Protein AF-A0ABD4YMF0-F1 (afdb_monomer_lite)

Secondary structure (DSSP, 8-state):
-TTTTSPPPPPPHHHHHHHHHHS-SS---HHHHHHHHHHHHHHHHHHHHHHHHHHHHHHHHHHHHHHHHHHHHHHHHHHHTTPPPP-SPP-

Organism: NCBI:txid2666183

Radius of gyration: 26.36 Å; chains: 1; bounding box: 59×29×62 Å

Structure (mmCIF, N/CA/C/O backbone):
data_AF-A0ABD4YMF0-F1
#
_entry.id   AF-A0ABD4YMF0-F1
#
loop_
_atom_site.group_PDB
_atom_site.id
_atom_site.type_symbol
_atom_site.label_atom_id
_atom_site.label_alt_id
_atom_site.label_comp_id
_atom_site.label_asym_id
_atom_site.label_entity_id
_atom_site.label_seq_id
_atom_site.pdbx_PDB_ins_code
_atom_site.Cartn_x
_atom_site.Cartn_y
_atom_site.Cartn_z
_atom_site.occupancy
_atom_site.B_iso_or_equiv
_atom_site.auth_seq_id
_atom_site.auth_comp_id
_atom_site.auth_asym_id
_atom_site.auth_atom_id
_atom_site.pdbx_PDB_model_num
ATOM 1 N N . MET A 1 1 ? -6.110 -12.167 -19.637 1.00 43.56 1 MET A N 1
ATOM 2 C CA . MET A 1 1 ? -5.070 -11.612 -18.748 1.00 43.56 1 MET A CA 1
ATOM 3 C C . MET A 1 1 ? -5.355 -10.117 -18.674 1.00 43.56 1 MET A C 1
ATOM 5 O O . MET A 1 1 ? -5.218 -9.456 -19.682 1.00 43.56 1 MET A O 1
ATOM 9 N N . PHE A 1 2 ? -5.904 -9.611 -17.566 1.00 49.53 2 PHE A N 1
ATOM 10 C CA . PHE A 1 2 ? -6.510 -8.261 -17.461 1.00 49.53 2 PHE A CA 1
ATOM 11 C C . PHE A 1 2 ? -5.492 -7.096 -17.415 1.00 49.53 2 PHE A C 1
ATOM 13 O O . PHE A 1 2 ? -5.781 -6.039 -16.863 1.00 49.53 2 PHE A O 1
ATOM 20 N N . TRP A 1 3 ? -4.268 -7.293 -17.912 1.00 53.72 3 TRP A N 1
ATOM 21 C CA . TRP A 1 3 ? -3.122 -6.459 -17.522 1.00 53.72 3 TRP A CA 1
ATOM 22 C C . TRP A 1 3 ? -2.317 -5.875 -18.683 1.00 53.72 3 TRP A C 1
ATOM 24 O O . TRP A 1 3 ? -1.459 -5.030 -18.419 1.00 53.72 3 TRP A O 1
ATOM 34 N N . ASP A 1 4 ? -2.610 -6.288 -19.918 1.00 54.69 4 ASP A N 1
ATOM 35 C CA . ASP A 1 4 ? -1.922 -5.822 -21.130 1.00 54.69 4 ASP A CA 1
ATOM 36 C C . ASP A 1 4 ? -2.446 -4.461 -21.636 1.00 54.69 4 ASP A C 1
ATOM 38 O O . ASP A 1 4 ? -1.782 -3.821 -22.444 1.00 54.69 4 ASP A O 1
ATOM 42 N N . ASP A 1 5 ? -3.589 -3.983 -21.122 1.00 57.81 5 ASP A N 1
ATOM 43 C CA . ASP A 1 5 ? -4.258 -2.760 -21.603 1.00 57.81 5 ASP A CA 1
ATOM 44 C C . ASP A 1 5 ? -3.881 -1.475 -20.835 1.00 57.81 5 ASP A C 1
ATOM 46 O O . ASP A 1 5 ? -4.286 -0.382 -21.229 1.00 57.81 5 ASP A O 1
ATOM 50 N N . GLU A 1 6 ? -3.124 -1.560 -19.731 1.00 62.03 6 GLU A N 1
ATOM 51 C CA . GLU A 1 6 ? -2.668 -0.358 -19.014 1.00 62.03 6 GLU A CA 1
ATOM 52 C C . GLU A 1 6 ? -1.362 0.140 -19.656 1.00 62.03 6 GLU A C 1
ATOM 54 O O . GLU A 1 6 ? -0.372 -0.603 -19.635 1.00 62.03 6 GLU A O 1
ATOM 59 N N . PRO A 1 7 ? -1.327 1.361 -20.231 1.00 61.78 7 PRO A N 1
ATOM 60 C CA . PRO A 1 7 ? -0.152 1.848 -20.939 1.00 61.78 7 PRO A CA 1
ATOM 61 C C . PRO A 1 7 ? 1.054 1.853 -20.000 1.00 61.78 7 PRO A C 1
ATOM 63 O O . PRO A 1 7 ? 0.990 2.345 -18.870 1.00 61.78 7 PRO A O 1
ATOM 66 N N . LEU A 1 8 ? 2.155 1.260 -20.467 1.00 60.41 8 LEU A N 1
ATOM 67 C CA . LEU A 1 8 ? 3.408 1.251 -19.722 1.00 60.41 8 LEU A CA 1
ATOM 68 C C . LEU A 1 8 ? 3.837 2.700 -19.457 1.00 60.41 8 LEU A C 1
ATOM 70 O O . LEU A 1 8 ? 3.785 3.514 -20.381 1.00 60.41 8 LEU A O 1
ATOM 74 N N . PRO A 1 9 ? 4.259 3.037 -18.226 1.00 63.91 9 PRO A N 1
ATOM 75 C CA . PRO A 1 9 ? 4.777 4.367 -17.950 1.00 63.91 9 PRO A CA 1
ATOM 76 C C . PRO A 1 9 ? 5.974 4.646 -18.861 1.00 63.91 9 PRO A C 1
ATOM 78 O O . PRO A 1 9 ? 6.855 3.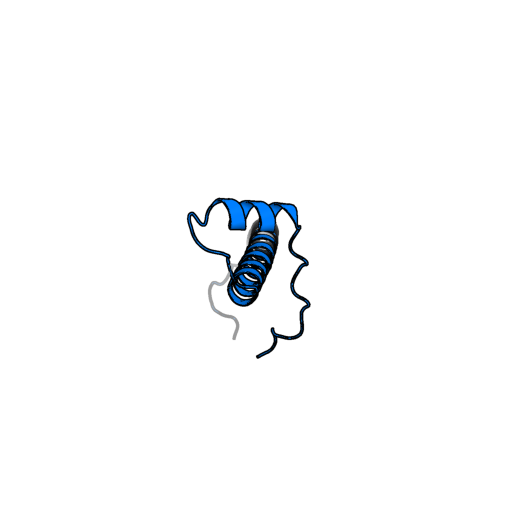797 -19.024 1.00 63.91 9 PRO A O 1
ATOM 81 N N . GLU A 1 10 ? 5.984 5.831 -19.472 1.00 63.22 10 GLU A N 1
ATOM 82 C CA . GLU A 1 10 ? 7.107 6.279 -20.287 1.00 63.22 10 GLU A CA 1
ATOM 83 C C . GLU A 1 10 ? 8.360 6.336 -19.416 1.00 63.22 10 GLU A C 1
ATOM 85 O O . GLU A 1 10 ? 8.373 6.981 -18.367 1.00 63.22 10 GLU A O 1
ATOM 90 N N . VAL A 1 11 ? 9.408 5.626 -19.834 1.00 64.19 11 VAL A N 1
ATOM 91 C CA . VAL A 1 11 ? 10.674 5.613 -19.106 1.00 64.19 11 VAL A CA 1
ATOM 92 C C . VAL A 1 11 ? 11.474 6.861 -19.477 1.00 64.19 11 VAL A C 1
ATOM 94 O O . VAL A 1 11 ? 11.801 7.029 -20.654 1.00 64.19 11 VAL A O 1
ATOM 97 N N . PRO A 1 12 ? 11.841 7.703 -18.496 1.00 67.31 12 PRO A N 1
ATOM 98 C CA . PRO A 1 12 ? 12.695 8.862 -18.720 1.00 67.31 12 PRO A CA 1
ATOM 99 C C . PRO A 1 12 ? 14.021 8.510 -19.420 1.00 67.31 12 PRO A C 1
ATOM 101 O O . PRO A 1 12 ? 14.668 7.501 -19.118 1.00 67.31 12 PRO A O 1
ATOM 104 N N . ALA A 1 13 ? 14.424 9.342 -20.386 1.00 66.12 13 ALA A N 1
ATOM 105 C CA . ALA A 1 13 ? 15.569 9.084 -21.265 1.00 66.12 13 ALA A CA 1
ATOM 106 C C . ALA A 1 13 ? 16.924 9.044 -20.530 1.00 66.12 13 ALA A C 1
ATOM 108 O O . ALA A 1 13 ? 17.853 8.362 -20.961 1.00 66.12 13 ALA A O 1
ATOM 109 N N . ASP A 1 14 ? 17.030 9.744 -19.408 1.00 63.50 14 ASP A N 1
ATOM 110 C CA . ASP A 1 14 ? 18.176 9.768 -18.499 1.00 63.50 14 ASP A CA 1
ATOM 111 C C . ASP A 1 14 ? 18.411 8.412 -17.817 1.00 63.50 14 ASP A C 1
ATOM 113 O O . ASP A 1 14 ? 19.549 7.939 -17.781 1.00 63.50 14 ASP A O 1
ATOM 117 N N . ILE A 1 15 ? 17.349 7.729 -17.378 1.00 64.50 15 ILE A N 1
ATOM 118 C CA . ILE A 1 15 ? 17.447 6.381 -16.793 1.00 64.50 15 ILE A CA 1
ATOM 119 C C . ILE A 1 15 ? 17.911 5.372 -17.853 1.00 64.50 15 ILE A C 1
ATOM 121 O O . ILE A 1 15 ? 18.730 4.497 -17.569 1.00 64.50 15 ILE A O 1
ATOM 125 N N . LEU A 1 16 ? 17.448 5.520 -19.096 1.00 65.31 16 LEU A N 1
ATOM 126 C CA . LEU A 1 16 ? 17.894 4.681 -20.214 1.00 65.31 16 LEU A CA 1
ATOM 127 C C . LEU A 1 16 ? 19.357 4.917 -20.572 1.00 65.31 16 LEU A C 1
ATOM 129 O O . LEU A 1 16 ? 20.099 3.960 -20.796 1.00 65.31 16 LEU A O 1
ATOM 133 N N . ALA A 1 17 ? 19.786 6.178 -20.588 1.00 64.44 17 ALA A N 1
ATOM 134 C CA . ALA A 1 17 ? 21.179 6.535 -20.809 1.00 64.44 17 ALA A CA 1
ATOM 135 C C . ALA A 1 17 ? 22.085 5.996 -19.689 1.00 64.44 17 ALA A C 1
ATOM 137 O O . ALA A 1 17 ? 23.217 5.593 -19.949 1.00 64.44 17 ALA A O 1
ATOM 138 N N . GLN A 1 18 ? 21.594 5.953 -18.449 1.00 65.62 18 GLN A N 1
ATOM 139 C CA . GLN A 1 18 ? 22.334 5.418 -17.309 1.00 65.62 18 GLN A CA 1
ATOM 140 C C . GLN A 1 18 ? 22.393 3.884 -17.309 1.00 65.62 18 GLN A C 1
ATOM 142 O O . GLN A 1 18 ? 23.450 3.325 -17.022 1.00 65.62 18 GLN A O 1
ATOM 147 N N . ALA A 1 19 ? 21.316 3.206 -17.715 1.00 63.41 19 ALA A N 1
ATOM 148 C CA . ALA A 1 19 ? 21.316 1.759 -17.936 1.00 63.41 19 ALA A CA 1
ATOM 149 C C . ALA A 1 19 ? 22.282 1.355 -19.064 1.00 63.41 19 ALA A C 1
ATOM 151 O O . ALA A 1 19 ? 23.011 0.377 -18.928 1.00 63.41 19 ALA A O 1
ATOM 152 N N . ALA A 1 20 ? 22.351 2.149 -20.139 1.00 61.94 20 ALA A N 1
ATOM 153 C CA . ALA A 1 20 ? 23.292 1.930 -21.236 1.00 61.94 20 ALA A CA 1
ATOM 154 C C . ALA A 1 20 ? 24.762 2.142 -20.831 1.00 61.94 20 ALA A C 1
ATOM 156 O O . ALA A 1 20 ? 25.643 1.508 -21.396 1.00 61.94 20 ALA A O 1
ATOM 157 N N . LYS A 1 21 ? 25.037 2.998 -19.835 1.00 61.94 21 LYS A N 1
ATOM 158 C CA . LYS A 1 21 ? 26.395 3.225 -19.305 1.00 61.94 21 LYS A CA 1
ATOM 159 C C . LYS A 1 21 ? 26.916 2.091 -18.415 1.00 61.94 21 LYS A C 1
ATOM 161 O O . LYS A 1 21 ? 28.121 2.006 -18.229 1.00 61.94 21 LYS A O 1
ATOM 166 N N . GLY A 1 22 ? 26.036 1.267 -17.836 1.00 58.03 22 GLY A N 1
ATOM 167 C CA . GLY A 1 22 ? 26.419 0.120 -16.998 1.00 58.03 22 GLY A CA 1
ATOM 168 C C . GLY A 1 22 ? 26.672 -1.175 -17.778 1.00 58.03 22 GLY A C 1
ATOM 169 O O . GLY A 1 22 ? 27.196 -2.132 -17.214 1.00 58.03 22 GLY A O 1
ATOM 170 N N . ALA A 1 23 ? 26.300 -1.214 -19.059 1.00 57.53 23 ALA A N 1
ATOM 171 C CA . ALA A 1 23 ? 26.625 -2.302 -19.970 1.00 57.53 23 ALA A CA 1
ATOM 172 C C . ALA A 1 23 ? 27.989 -2.014 -20.612 1.00 57.53 23 ALA A C 1
ATOM 174 O O . ALA A 1 23 ? 28.085 -1.404 -21.676 1.00 57.53 23 ALA A O 1
ATOM 175 N N . ASP A 1 24 ? 29.059 -2.402 -19.922 1.00 55.91 24 ASP A N 1
ATOM 176 C CA . ASP A 1 24 ? 30.396 -2.397 -20.506 1.00 55.91 24 ASP A CA 1
ATOM 177 C C . ASP A 1 24 ? 30.440 -3.372 -21.697 1.00 55.91 24 ASP A C 1
ATOM 179 O O . ASP A 1 24 ? 30.212 -4.574 -21.562 1.00 55.91 24 ASP A O 1
ATOM 183 N N . SER A 1 25 ? 30.818 -2.832 -22.855 1.00 51.56 25 SER A N 1
ATOM 184 C CA . SER A 1 25 ? 31.060 -3.505 -24.138 1.00 51.56 25 SER A CA 1
ATOM 185 C C . SER A 1 25 ? 29.836 -3.847 -24.998 1.00 51.56 25 SER A C 1
ATOM 187 O O . SER A 1 25 ? 28.931 -4.575 -24.609 1.00 51.56 25 SER A O 1
ATOM 189 N N . GLY A 1 26 ? 29.902 -3.385 -26.249 1.00 52.34 26 GLY A N 1
ATOM 190 C CA . GLY A 1 26 ? 29.007 -3.793 -27.324 1.00 52.34 26 GLY A CA 1
ATOM 191 C C . GLY A 1 26 ? 27.781 -2.902 -27.444 1.00 52.34 26 GLY A C 1
ATOM 192 O O . GLY A 1 26 ? 27.087 -2.630 -26.475 1.00 52.34 26 GLY A O 1
ATOM 193 N N . ASP A 1 27 ? 27.541 -2.428 -28.659 1.00 58.16 27 ASP A N 1
ATOM 194 C CA . ASP A 1 27 ? 26.332 -1.719 -29.057 1.00 58.16 27 ASP A CA 1
ATOM 195 C C . ASP A 1 27 ? 25.087 -2.478 -28.558 1.00 58.16 27 ASP A C 1
ATOM 197 O O . ASP A 1 27 ? 24.765 -3.552 -29.067 1.00 58.16 27 ASP A O 1
ATOM 201 N N . ILE A 1 28 ? 24.427 -1.958 -27.515 1.00 57.19 28 ILE A N 1
ATOM 202 C CA . ILE A 1 28 ? 23.159 -2.499 -27.015 1.00 57.19 28 ILE A CA 1
ATOM 203 C C . ILE A 1 28 ? 22.154 -2.312 -28.144 1.00 57.19 28 ILE A C 1
ATOM 205 O O . ILE A 1 28 ? 21.627 -1.211 -28.344 1.00 57.19 28 ILE A O 1
ATOM 209 N N . GLY A 1 29 ? 21.904 -3.382 -28.894 1.00 63.28 29 GLY A N 1
ATOM 210 C CA . GLY A 1 29 ? 20.963 -3.354 -30.003 1.00 63.28 29 GLY A CA 1
ATOM 211 C C . GLY A 1 29 ? 19.585 -2.886 -29.529 1.00 63.28 29 GLY A C 1
ATOM 212 O O . GLY A 1 29 ? 19.194 -3.093 -28.376 1.00 63.28 29 GLY A O 1
ATOM 213 N N . ASP A 1 30 ? 18.798 -2.285 -30.423 1.00 70.81 30 ASP A N 1
ATOM 214 C CA . ASP A 1 30 ? 17.498 -1.677 -30.086 1.00 70.81 30 ASP A CA 1
ATOM 215 C C . ASP A 1 30 ? 16.541 -2.618 -29.326 1.00 70.81 30 ASP A C 1
ATOM 217 O O . ASP A 1 30 ? 15.708 -2.180 -28.527 1.00 70.81 30 ASP A O 1
ATOM 221 N N . ARG A 1 31 ? 16.698 -3.935 -29.510 1.00 66.12 31 ARG A N 1
ATOM 222 C CA . ARG A 1 31 ? 15.949 -4.973 -28.792 1.00 66.12 31 ARG A CA 1
ATOM 223 C C . ARG A 1 31 ? 16.248 -5.009 -27.292 1.00 66.12 31 ARG A C 1
ATOM 225 O O . ARG A 1 31 ? 15.322 -5.167 -26.495 1.00 66.12 31 ARG A O 1
ATOM 232 N N . GLU A 1 32 ? 17.511 -4.882 -26.905 1.00 69.94 32 GLU A N 1
ATOM 233 C CA . GLU A 1 32 ? 17.946 -4.889 -25.505 1.00 69.94 32 GLU A CA 1
ATOM 234 C C . GLU A 1 32 ? 17.583 -3.568 -24.825 1.00 69.94 32 GLU A C 1
ATOM 236 O O . GLU A 1 32 ? 17.057 -3.575 -23.712 1.00 69.94 32 GLU A O 1
ATOM 241 N N . ARG A 1 33 ? 17.712 -2.444 -25.543 1.00 70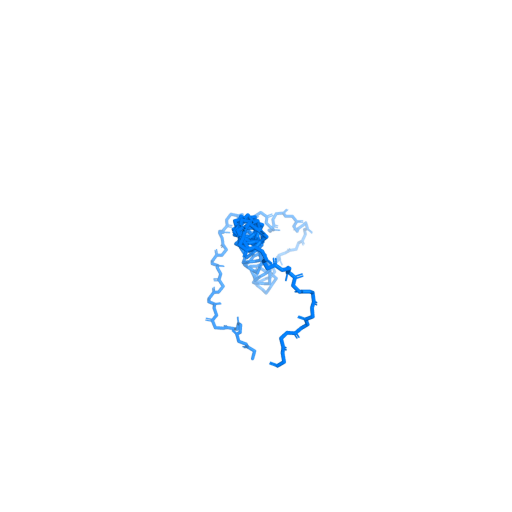.56 33 ARG A N 1
ATOM 242 C CA . ARG A 1 33 ? 17.214 -1.134 -25.093 1.00 70.56 33 ARG A CA 1
ATOM 243 C C . ARG A 1 33 ? 15.701 -1.163 -24.833 1.00 70.56 33 ARG A C 1
ATOM 245 O O . ARG A 1 33 ? 15.251 -0.705 -23.783 1.00 70.56 33 ARG A O 1
ATOM 252 N N . SER A 1 34 ? 14.921 -1.766 -25.733 1.00 73.25 34 SER A N 1
ATOM 253 C CA . SER A 1 34 ? 13.472 -1.959 -25.556 1.00 73.25 34 SER A CA 1
ATOM 254 C C . SER A 1 34 ? 13.136 -2.909 -24.395 1.00 73.25 34 SER A C 1
ATOM 256 O O . SER A 1 34 ? 12.175 -2.690 -23.653 1.00 73.25 34 SER A O 1
ATOM 258 N N . ALA A 1 35 ? 13.927 -3.966 -24.184 1.00 72.19 35 ALA A N 1
ATOM 259 C CA . ALA A 1 35 ? 13.756 -4.854 -23.036 1.00 72.19 35 ALA A CA 1
ATOM 260 C C . ALA A 1 35 ? 14.017 -4.126 -21.708 1.00 72.19 35 ALA A C 1
ATOM 262 O O . ALA A 1 35 ? 13.197 -4.229 -20.795 1.00 72.19 35 ALA A O 1
ATOM 263 N N . LEU A 1 36 ? 15.089 -3.335 -21.632 1.00 79.75 36 LEU A N 1
ATOM 264 C CA . LEU A 1 36 ? 15.412 -2.514 -20.465 1.00 79.75 36 LEU A CA 1
ATOM 265 C C . LEU A 1 36 ? 14.321 -1.476 -20.178 1.00 79.75 36 LEU A C 1
ATOM 267 O O . LEU A 1 36 ? 13.884 -1.369 -19.034 1.00 79.75 36 LEU A O 1
ATOM 271 N N . GLN A 1 37 ? 13.805 -0.787 -21.203 1.00 77.19 37 GLN A N 1
ATOM 272 C CA . GLN A 1 37 ? 12.650 0.113 -21.068 1.00 77.19 37 GLN A CA 1
ATOM 273 C C . GLN A 1 37 ? 11.453 -0.594 -20.426 1.00 77.19 37 GLN A C 1
ATOM 275 O O . GLN A 1 37 ? 10.880 -0.097 -19.459 1.00 77.19 37 GLN A O 1
ATOM 280 N N . ARG A 1 38 ? 11.093 -1.787 -20.909 1.00 76.75 38 ARG A N 1
ATOM 281 C CA . ARG A 1 38 ? 9.973 -2.548 -20.334 1.00 76.75 38 ARG A CA 1
ATOM 282 C C . ARG A 1 38 ? 10.221 -2.935 -18.881 1.00 76.75 38 ARG A C 1
ATOM 284 O O . ARG A 1 38 ? 9.316 -2.791 -18.066 1.00 76.75 38 ARG A O 1
ATOM 291 N N . VAL A 1 39 ? 11.429 -3.386 -18.542 1.00 81.62 39 VAL A N 1
ATOM 292 C CA . VAL A 1 39 ? 11.778 -3.745 -17.158 1.00 81.62 39 VAL A CA 1
ATOM 293 C C . VAL A 1 39 ? 11.687 -2.529 -16.240 1.00 81.62 39 VAL A C 1
ATOM 295 O O . VAL A 1 39 ? 11.093 -2.627 -15.168 1.00 81.62 39 VAL A O 1
ATOM 298 N N . ILE A 1 40 ? 12.206 -1.375 -16.663 1.00 81.81 40 ILE A N 1
ATOM 299 C CA . ILE A 1 40 ? 12.137 -0.138 -15.876 1.00 81.81 40 ILE A CA 1
ATOM 300 C C . ILE A 1 40 ? 10.680 0.300 -15.688 1.00 81.81 40 ILE A C 1
ATOM 302 O O . ILE A 1 40 ? 10.278 0.591 -14.562 1.00 81.81 40 ILE A O 1
ATOM 306 N N . ALA A 1 41 ? 9.874 0.280 -16.751 1.00 79.75 41 ALA A N 1
ATOM 307 C CA . ALA A 1 41 ? 8.460 0.640 -16.687 1.00 79.75 41 ALA A CA 1
ATOM 308 C C . ALA A 1 41 ? 7.667 -0.284 -15.744 1.00 79.75 41 ALA A C 1
ATOM 310 O O . ALA A 1 41 ? 6.878 0.183 -14.918 1.00 79.75 41 ALA A O 1
ATOM 311 N N . ILE A 1 42 ? 7.913 -1.598 -15.816 1.00 81.88 42 ILE A N 1
ATOM 312 C CA . ILE A 1 42 ? 7.321 -2.580 -14.896 1.00 81.88 42 ILE A CA 1
ATOM 313 C C . ILE A 1 42 ? 7.750 -2.281 -13.460 1.00 81.88 42 ILE A C 1
ATOM 315 O O . ILE A 1 42 ? 6.905 -2.249 -12.567 1.00 81.88 42 ILE A O 1
ATOM 319 N N . ASN A 1 43 ? 9.038 -2.023 -13.231 1.00 86.38 43 ASN A N 1
ATOM 320 C CA . ASN A 1 43 ? 9.558 -1.769 -11.893 1.00 86.38 43 ASN A CA 1
ATOM 321 C C . ASN A 1 43 ? 8.948 -0.496 -11.280 1.00 86.38 43 ASN A C 1
ATOM 323 O O . ASN A 1 43 ? 8.451 -0.520 -10.157 1.00 86.38 43 ASN A O 1
ATOM 327 N N . GLN A 1 44 ? 8.860 0.596 -12.043 1.00 85.44 44 GLN A N 1
ATOM 328 C CA . GLN A 1 44 ? 8.193 1.828 -11.601 1.00 85.44 44 GLN A CA 1
ATOM 329 C C . GLN A 1 44 ? 6.713 1.601 -11.252 1.00 85.44 44 GLN A C 1
ATOM 331 O O . GLN A 1 44 ? 6.220 2.130 -10.251 1.00 85.44 44 GLN A O 1
ATOM 336 N N . ARG A 1 45 ? 6.001 0.779 -12.036 1.00 85.25 45 ARG A N 1
ATOM 337 C CA . ARG A 1 45 ? 4.607 0.398 -11.747 1.00 85.25 45 ARG A CA 1
ATOM 338 C C . ARG A 1 45 ? 4.502 -0.428 -10.464 1.00 85.25 45 ARG A C 1
ATOM 340 O O . ARG A 1 45 ? 3.581 -0.202 -9.680 1.00 85.25 45 ARG A O 1
ATOM 347 N N . LEU A 1 46 ? 5.434 -1.352 -10.229 1.00 88.44 46 LEU A N 1
ATOM 348 C CA . LEU A 1 46 ? 5.488 -2.139 -8.995 1.00 88.44 46 LEU A CA 1
ATOM 349 C C . LEU A 1 46 ? 5.754 -1.256 -7.773 1.00 88.44 46 LEU A C 1
ATOM 351 O O . LEU A 1 46 ? 5.026 -1.377 -6.792 1.00 88.44 46 LEU A O 1
ATOM 355 N N . TYR A 1 47 ? 6.707 -0.324 -7.851 1.00 89.19 47 TYR A N 1
ATOM 356 C CA . TYR A 1 47 ? 6.974 0.625 -6.766 1.00 89.19 47 TYR A CA 1
ATOM 357 C C . TYR A 1 47 ? 5.752 1.479 -6.424 1.00 89.19 47 TYR A C 1
ATOM 359 O O . TYR A 1 47 ? 5.405 1.607 -5.251 1.00 89.19 47 TYR A O 1
ATOM 367 N N . ARG A 1 48 ? 5.054 2.016 -7.434 1.00 89.38 48 ARG A N 1
ATOM 368 C CA . ARG A 1 48 ? 3.822 2.787 -7.205 1.00 89.38 48 ARG A CA 1
ATOM 369 C C . ARG A 1 48 ? 2.763 1.951 -6.487 1.00 89.38 48 ARG A C 1
ATOM 371 O O . ARG A 1 48 ? 2.170 2.413 -5.519 1.00 89.38 48 ARG A O 1
ATOM 378 N N . ARG A 1 49 ? 2.550 0.711 -6.935 1.00 87.38 49 ARG A N 1
ATOM 379 C CA . ARG A 1 49 ? 1.574 -0.195 -6.316 1.00 87.38 49 ARG A CA 1
ATOM 380 C C . ARG A 1 49 ? 1.955 -0.580 -4.893 1.00 87.38 49 ARG A C 1
ATOM 382 O O . ARG A 1 49 ? 1.071 -0.647 -4.049 1.00 87.38 49 ARG A O 1
ATOM 389 N N . ALA A 1 50 ? 3.236 -0.826 -4.627 1.00 93.19 50 ALA A N 1
ATOM 390 C CA . ALA A 1 50 ? 3.715 -1.110 -3.278 1.00 93.19 50 ALA A CA 1
ATOM 391 C C . ALA A 1 50 ? 3.388 0.057 -2.337 1.00 93.19 50 ALA A C 1
ATOM 393 O O . ALA A 1 50 ? 2.755 -0.153 -1.308 1.00 93.19 50 ALA A O 1
ATOM 394 N N . TRP A 1 51 ? 3.684 1.288 -2.760 1.00 93.75 51 TRP A N 1
ATOM 395 C CA . TRP A 1 51 ? 3.357 2.491 -1.995 1.00 93.75 51 TRP A CA 1
ATOM 396 C C . TRP A 1 51 ? 1.845 2.676 -1.764 1.00 93.75 51 TRP A C 1
ATOM 398 O O . TRP A 1 51 ? 1.409 2.999 -0.660 1.00 93.75 51 TRP A O 1
ATOM 408 N N . GLU A 1 52 ? 1.010 2.440 -2.782 1.00 95.00 52 GLU A N 1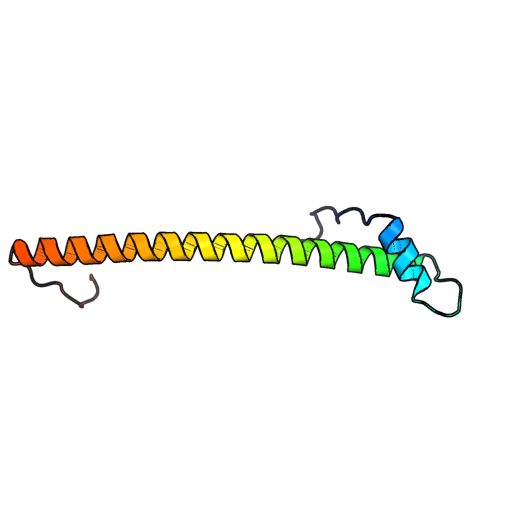
ATOM 409 C CA . GLU A 1 52 ? -0.453 2.495 -2.628 1.00 95.00 52 GLU A CA 1
ATOM 410 C C . GLU A 1 52 ? -0.982 1.429 -1.658 1.00 95.00 52 GLU A C 1
ATOM 412 O O . GLU A 1 52 ? -1.933 1.682 -0.916 1.00 95.00 52 GLU A O 1
ATOM 417 N N . LEU A 1 53 ? -0.394 0.230 -1.673 1.00 95.81 53 LEU A N 1
ATOM 418 C CA . LEU A 1 53 ? -0.767 -0.856 -0.770 1.00 95.81 53 LEU A CA 1
ATOM 419 C C . LEU A 1 53 ? -0.354 -0.556 0.669 1.00 95.81 53 LEU A C 1
ATOM 421 O O . LEU A 1 53 ? -1.173 -0.757 1.560 1.00 95.81 53 LEU A O 1
ATOM 425 N N . GLU A 1 54 ? 0.853 -0.037 0.892 1.00 95.19 54 GLU A N 1
ATOM 426 C CA . GLU A 1 54 ? 1.314 0.402 2.216 1.00 95.19 54 GLU A CA 1
ATOM 427 C C . GLU A 1 54 ? 0.343 1.422 2.819 1.00 95.19 54 GLU A C 1
ATOM 429 O O . GLU A 1 54 ? -0.163 1.217 3.922 1.00 95.19 54 GLU A O 1
ATOM 434 N N . ARG A 1 55 ? -0.050 2.443 2.046 1.00 94.50 55 ARG A N 1
ATOM 435 C CA . ARG A 1 55 ? -1.045 3.430 2.494 1.00 94.50 55 ARG A CA 1
ATOM 436 C C . ARG A 1 55 ? -2.407 2.818 2.819 1.00 94.50 55 ARG A C 1
ATOM 438 O O . ARG A 1 55 ? -3.024 3.180 3.816 1.00 94.50 55 ARG A O 1
ATOM 445 N N . LYS A 1 56 ? -2.893 1.882 1.998 1.00 95.19 56 LYS A N 1
ATOM 446 C CA . LYS A 1 56 ? -4.168 1.191 2.267 1.00 95.19 56 LYS A CA 1
ATOM 447 C C . LYS A 1 56 ? -4.102 0.336 3.530 1.00 95.19 56 LYS A C 1
ATOM 449 O O . LYS A 1 56 ? -5.108 0.220 4.227 1.00 95.19 56 LYS A O 1
ATOM 454 N N . VAL A 1 57 ? -2.951 -0.268 3.826 1.00 95.75 57 VAL A N 1
ATOM 455 C CA . VAL A 1 57 ? -2.745 -1.020 5.070 1.00 95.75 57 VAL A CA 1
ATOM 456 C C . VAL A 1 57 ? -2.818 -0.079 6.271 1.00 95.75 57 VAL A C 1
ATOM 458 O O . VAL A 1 57 ? -3.574 -0.369 7.194 1.00 95.75 57 VAL A O 1
ATOM 461 N N . GLU A 1 58 ? -2.145 1.072 6.229 1.00 93.38 58 GLU A N 1
ATOM 462 C CA . GLU A 1 58 ? -2.224 2.086 7.295 1.00 93.38 58 GLU A CA 1
ATOM 463 C C . GLU A 1 58 ? -3.672 2.558 7.539 1.00 93.38 58 GLU A C 1
ATOM 465 O O . GLU A 1 58 ? -4.136 2.640 8.682 1.00 93.38 58 GLU A O 1
ATOM 470 N N . GLU A 1 59 ? -4.431 2.813 6.468 1.00 94.56 59 GLU A N 1
ATOM 471 C CA . GLU A 1 59 ? -5.851 3.175 6.561 1.00 94.56 59 GLU A CA 1
ATOM 472 C C . GLU A 1 59 ? -6.691 2.055 7.196 1.00 94.56 59 GLU A C 1
ATOM 474 O O . GLU A 1 59 ? -7.533 2.313 8.062 1.00 94.56 59 GLU A O 1
ATOM 479 N N . LEU A 1 60 ? -6.463 0.799 6.803 1.00 95.12 60 LEU A N 1
ATOM 480 C CA . LEU A 1 60 ? -7.160 -0.358 7.369 1.00 95.12 60 LEU A CA 1
ATOM 481 C C . LEU A 1 60 ? -6.822 -0.581 8.845 1.00 95.12 60 LEU A C 1
ATOM 483 O O . LEU A 1 60 ? -7.717 -0.922 9.621 1.00 95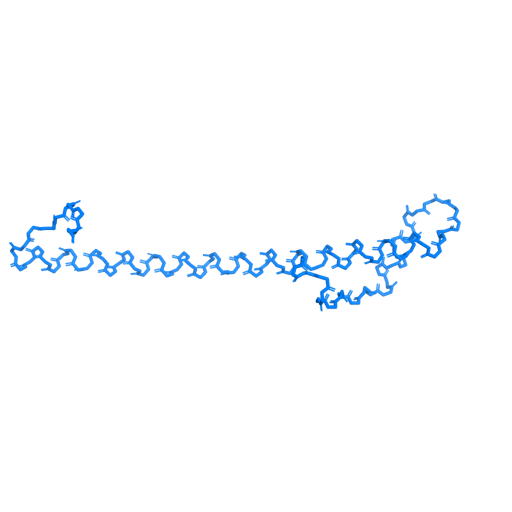.12 60 LEU A O 1
ATOM 487 N N . GLU A 1 61 ? -5.575 -0.368 9.256 1.00 94.75 61 GLU A N 1
ATOM 488 C CA . GLU A 1 61 ? -5.175 -0.450 10.662 1.00 94.75 61 GLU A CA 1
ATOM 489 C C . GLU A 1 61 ? -5.893 0.607 11.506 1.00 94.75 61 GLU A C 1
ATOM 491 O O . GLU A 1 61 ? -6.444 0.283 12.564 1.00 94.75 61 GLU A O 1
ATOM 496 N N . SER A 1 62 ? -5.969 1.844 11.008 1.00 92.75 62 SER A N 1
ATOM 497 C CA . SER A 1 62 ? -6.713 2.935 11.647 1.00 92.75 62 SER A CA 1
ATOM 498 C C . SER A 1 62 ? -8.204 2.603 11.796 1.00 92.75 62 SER A C 1
ATOM 500 O O . SER A 1 62 ? -8.770 2.680 12.896 1.00 92.75 62 SER A O 1
ATOM 502 N N . HIS A 1 63 ? -8.842 2.126 10.722 1.00 94.25 63 HIS A N 1
ATOM 503 C CA . HIS A 1 63 ? -10.234 1.676 10.772 1.00 94.25 63 HIS A CA 1
ATOM 504 C C . HIS A 1 63 ? -10.428 0.498 11.739 1.00 94.25 63 HIS A C 1
ATOM 506 O O . HIS A 1 63 ? -11.395 0.479 12.506 1.00 94.25 63 HIS A O 1
ATOM 512 N N . GLY A 1 64 ? -9.497 -0.458 11.763 1.00 93.31 64 GLY A N 1
ATOM 513 C CA . GLY A 1 64 ? -9.524 -1.602 12.674 1.00 93.31 64 GLY A CA 1
ATOM 514 C C . GLY A 1 64 ? -9.448 -1.190 14.146 1.00 93.31 64 GLY A C 1
ATOM 515 O O . GLY A 1 64 ? -10.168 -1.746 14.982 1.00 93.31 64 GLY A O 1
ATOM 516 N N . GLN A 1 65 ? -8.634 -0.183 14.473 1.00 92.94 65 GLN A N 1
ATOM 517 C CA . GLN A 1 65 ? -8.574 0.388 15.822 1.00 92.94 65 GLN A CA 1
ATOM 518 C C . GLN A 1 65 ? -9.890 1.068 16.213 1.00 92.94 65 GLN A C 1
ATOM 520 O O . GLN A 1 65 ? -10.399 0.816 17.309 1.00 92.94 65 GLN A O 1
ATOM 525 N N . SER A 1 66 ? -10.475 1.869 15.316 1.00 93.94 66 SER A N 1
ATOM 526 C CA . SER A 1 66 ? -11.774 2.513 15.549 1.00 93.94 66 SER A CA 1
ATOM 527 C C . SER A 1 66 ? -12.883 1.481 15.783 1.00 93.94 66 SER A C 1
ATOM 529 O O . SER A 1 66 ? -13.601 1.538 16.784 1.00 93.94 66 SER A O 1
ATOM 531 N N . MET A 1 67 ? -12.961 0.459 14.928 1.00 95.56 67 MET A N 1
ATOM 532 C CA . MET A 1 67 ? -13.940 -0.619 15.061 1.00 95.56 67 MET A CA 1
ATOM 533 C C . MET A 1 67 ? -13.757 -1.391 16.375 1.00 95.56 67 MET A C 1
ATOM 535 O O . MET A 1 67 ? -14.736 -1.697 17.057 1.00 95.56 67 MET A O 1
ATOM 539 N N . ARG A 1 68 ? -12.511 -1.652 16.795 1.00 94.50 68 ARG A N 1
ATOM 540 C CA . ARG A 1 68 ? -12.226 -2.271 18.099 1.00 94.50 68 ARG A CA 1
ATOM 541 C C . ARG A 1 68 ? -12.770 -1.423 19.251 1.00 94.50 68 ARG A C 1
ATOM 543 O O . ARG A 1 68 ? -13.392 -1.976 20.156 1.00 94.50 68 ARG A O 1
ATOM 550 N N . GLN A 1 69 ? -12.564 -0.107 19.225 1.00 94.38 69 GLN A N 1
ATOM 551 C CA . GLN A 1 69 ? -13.088 0.795 20.257 1.00 94.38 69 GLN A CA 1
ATOM 552 C C . GLN A 1 69 ? -14.621 0.788 20.291 1.00 94.38 69 GLN A C 1
ATOM 554 O O . GLN A 1 69 ? -15.204 0.700 21.372 1.00 94.38 69 GLN A O 1
ATOM 559 N N . GLN A 1 70 ? -15.273 0.800 19.125 1.00 93.44 70 GLN A N 1
ATOM 560 C CA . GLN A 1 70 ? -16.733 0.713 19.022 1.00 93.44 70 GLN A CA 1
ATOM 561 C C . GLN A 1 70 ? -17.273 -0.601 19.603 1.00 93.44 70 GLN A C 1
ATOM 563 O O . GLN A 1 70 ? -18.210 -0.575 20.402 1.00 93.44 70 GLN A O 1
ATOM 568 N N . ILE A 1 71 ? -16.656 -1.742 19.271 1.00 92.38 71 ILE A N 1
ATOM 569 C CA . ILE A 1 71 ? -17.044 -3.058 19.806 1.00 92.38 71 ILE A CA 1
ATOM 570 C C . ILE A 1 71 ? -16.883 -3.093 21.327 1.00 92.38 71 ILE A C 1
ATOM 572 O O . ILE A 1 71 ? -17.794 -3.527 22.031 1.00 92.38 71 ILE A O 1
ATOM 576 N N . VAL A 1 72 ? -15.753 -2.610 21.854 1.00 92.25 72 VAL A N 1
ATOM 577 C CA . VAL A 1 72 ? -15.524 -2.544 23.306 1.00 92.25 72 VAL A CA 1
ATOM 578 C C . VAL A 1 72 ? -16.580 -1.668 23.981 1.00 92.25 72 VAL A C 1
ATOM 580 O O . VAL A 1 72 ? -17.146 -2.079 24.994 1.00 92.25 72 VAL A O 1
ATOM 583 N N . GLY A 1 73 ? -16.891 -0.503 23.408 1.00 92.25 73 GLY A N 1
ATOM 584 C CA . GLY A 1 73 ? -17.942 0.381 23.911 1.00 92.25 73 GLY A CA 1
ATOM 585 C C . GLY A 1 73 ? -19.314 -0.297 23.928 1.00 92.25 73 GLY A C 1
ATOM 586 O O . GLY A 1 73 ? -20.024 -0.237 24.932 1.00 92.25 73 GLY A O 1
ATOM 587 N N . LEU A 1 74 ? -19.659 -1.020 22.862 1.00 91.31 74 LEU A N 1
ATOM 588 C CA . LEU A 1 74 ? -20.921 -1.751 22.765 1.00 91.31 74 LEU A CA 1
ATOM 589 C C . LEU A 1 74 ? -21.007 -2.888 23.794 1.00 91.31 74 LEU A C 1
ATOM 591 O O . LEU A 1 74 ? -22.029 -3.027 24.463 1.00 91.31 74 LEU A O 1
ATOM 595 N N . VAL A 1 75 ? -19.923 -3.644 23.996 1.00 89.38 75 VAL A N 1
ATOM 596 C CA . VAL A 1 75 ? -19.831 -4.690 25.033 1.00 89.38 75 VAL A CA 1
ATOM 597 C C . VAL A 1 75 ? -19.969 -4.109 26.445 1.00 89.38 75 VAL A C 1
ATOM 599 O O . VAL A 1 75 ? -20.590 -4.717 27.317 1.00 89.38 75 VAL A O 1
ATOM 602 N N . GLN A 1 76 ? -19.399 -2.932 26.705 1.00 89.88 76 GLN A N 1
ATOM 603 C CA . GLN A 1 76 ? -19.559 -2.260 27.997 1.00 89.88 76 GLN A CA 1
ATOM 604 C C . GLN A 1 76 ? -21.005 -1.796 28.221 1.00 89.88 76 GLN A C 1
ATOM 606 O O . GLN A 1 76 ? -21.529 -1.945 29.327 1.00 89.88 76 GLN A O 1
ATOM 611 N N . LEU A 1 77 ? -21.660 -1.264 27.185 1.00 91.19 77 LEU A N 1
ATOM 612 C CA . LEU A 1 77 ? -23.063 -0.850 27.242 1.00 91.19 77 LEU A CA 1
ATOM 613 C C . LEU A 1 77 ? -24.000 -2.036 27.492 1.00 91.19 77 LEU A C 1
ATOM 615 O O . LEU A 1 77 ? -24.846 -1.955 28.379 1.00 91.19 77 LEU A O 1
ATOM 619 N N . THR A 1 78 ? -23.832 -3.151 26.778 1.00 88.44 78 THR A N 1
ATOM 620 C CA . THR A 1 78 ? -24.676 -4.345 26.966 1.00 88.44 78 THR A CA 1
ATOM 621 C C . THR A 1 78 ? -24.542 -4.924 28.370 1.00 88.44 78 THR A C 1
ATOM 623 O O . THR A 1 78 ? -25.558 -5.229 28.994 1.00 88.44 78 THR A O 1
ATOM 626 N N . ARG A 1 79 ? -23.322 -4.957 28.925 1.00 85.88 79 ARG A N 1
ATOM 627 C CA . ARG A 1 79 ? -23.090 -5.342 30.327 1.00 85.88 79 ARG A CA 1
ATOM 628 C C . ARG A 1 79 ? -23.806 -4.423 31.317 1.00 85.88 79 ARG A C 1
ATOM 630 O O . ARG A 1 79 ? -24.415 -4.917 32.259 1.00 85.88 79 ARG A O 1
ATOM 637 N N . ARG A 1 80 ? -23.769 -3.099 31.109 1.00 88.69 80 ARG A N 1
ATOM 638 C CA . ARG A 1 80 ? -24.512 -2.136 31.954 1.00 88.69 80 ARG A CA 1
ATOM 639 C C . ARG A 1 80 ? -26.022 -2.359 31.901 1.00 88.69 80 ARG A C 1
ATOM 641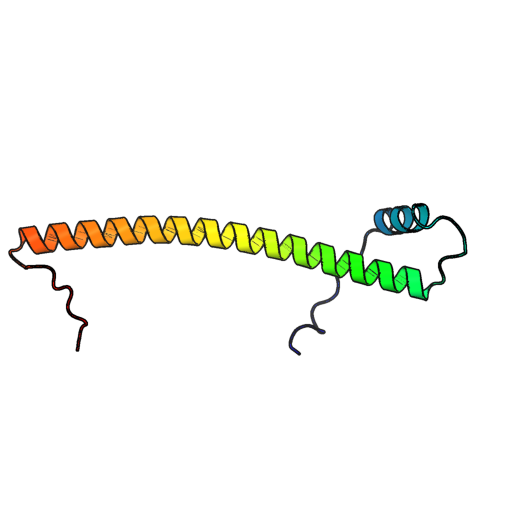 O O . ARG A 1 80 ? -26.702 -2.113 32.887 1.00 88.69 80 ARG A O 1
ATOM 648 N N . LEU A 1 81 ? -26.526 -2.828 30.765 1.00 91.00 81 LEU A N 1
ATOM 649 C CA . LEU A 1 81 ? -27.934 -3.161 30.558 1.00 91.00 81 LEU A CA 1
ATOM 650 C C . LEU A 1 81 ? -28.309 -4.568 31.065 1.00 91.00 81 LEU A C 1
ATOM 652 O O . LEU A 1 81 ? -29.451 -4.981 30.895 1.00 91.00 81 LEU A O 1
ATOM 656 N N . GLY A 1 82 ? -27.378 -5.297 31.691 1.00 86.56 82 GLY A N 1
ATOM 657 C CA . GLY A 1 82 ? -27.622 -6.625 32.264 1.00 86.56 82 GLY A CA 1
ATOM 658 C C . GLY A 1 82 ? -27.561 -7.780 31.261 1.00 86.56 82 GLY A C 1
ATOM 659 O O . GLY A 1 82 ? -27.893 -8.907 31.619 1.00 86.56 82 GLY A O 1
ATOM 660 N N . TYR A 1 83 ? -27.129 -7.532 30.021 1.00 81.25 83 TYR A N 1
ATOM 661 C CA . TYR A 1 83 ? -26.946 -8.575 29.013 1.00 81.25 83 TYR A CA 1
ATOM 662 C C . TYR A 1 83 ? -25.526 -9.149 29.073 1.00 81.25 83 TYR A C 1
ATOM 664 O O . TYR A 1 83 ? -24.541 -8.404 29.098 1.00 81.25 83 TYR A O 1
ATOM 672 N N . GLU A 1 84 ? -25.405 -10.478 29.031 1.00 76.62 84 GLU A N 1
ATOM 673 C CA . GLU A 1 84 ? -24.114 -11.140 28.839 1.00 76.62 84 GLU A CA 1
ATOM 674 C C . GLU A 1 84 ? -23.745 -11.197 27.348 1.00 76.62 84 GLU A C 1
ATOM 676 O O . GLU A 1 84 ? -24.522 -11.711 26.536 1.00 76.62 84 GLU A O 1
ATOM 681 N N . PRO A 1 85 ? -22.554 -10.707 26.957 1.00 68.81 85 PRO A N 1
ATOM 682 C CA . PRO A 1 85 ? -22.046 -10.891 25.605 1.00 68.81 85 PRO A CA 1
ATOM 683 C C . PRO A 1 85 ? -21.885 -12.386 25.304 1.00 68.81 85 PRO A C 1
ATOM 685 O O . PRO A 1 85 ? -21.120 -13.078 25.974 1.00 68.81 85 PRO A O 1
ATOM 688 N N . SER A 1 86 ? -22.581 -12.890 24.284 1.00 71.25 86 SER A N 1
ATOM 689 C CA . SER A 1 86 ? -22.439 -14.281 23.851 1.00 71.25 86 SER A CA 1
ATOM 690 C C . SER A 1 86 ? -21.297 -14.423 22.848 1.00 71.25 86 SER A C 1
ATOM 692 O O . SER A 1 86 ? -21.217 -13.671 21.882 1.00 71.25 86 SER A O 1
ATOM 694 N N . THR A 1 87 ? -20.440 -15.424 23.045 1.00 72.50 87 THR A N 1
ATOM 695 C CA . THR A 1 87 ? -19.412 -15.833 22.072 1.00 72.50 87 THR A CA 1
ATOM 696 C C . THR A 1 87 ? -19.931 -16.852 21.055 1.00 72.50 87 THR A C 1
ATOM 698 O O . THR A 1 87 ? -19.174 -17.318 20.204 1.00 72.50 87 THR A O 1
ATOM 701 N N . LYS A 1 88 ? -21.213 -17.234 21.136 1.00 72.75 88 LYS A N 1
ATOM 702 C CA . LYS A 1 88 ? -21.824 -18.184 20.203 1.00 72.75 88 LYS A CA 1
ATOM 703 C C . LYS A 1 88 ? -22.050 -17.504 18.853 1.00 72.75 88 LYS A C 1
ATOM 705 O O . LYS A 1 88 ? -22.511 -16.3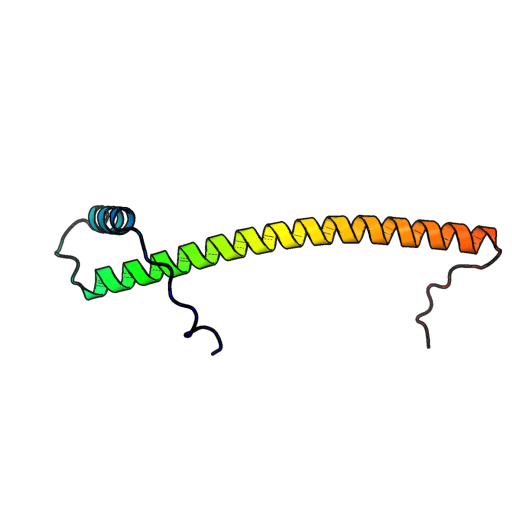66 18.809 1.00 72.75 88 LYS A O 1
ATOM 710 N N . GLN A 1 89 ? -21.753 -18.209 17.759 1.00 59.91 89 GLN A N 1
ATOM 711 C CA . GLN A 1 89 ? -22.090 -17.726 16.419 1.00 59.91 89 GLN A CA 1
ATOM 712 C C . GLN A 1 89 ? -23.607 -17.484 16.309 1.00 59.91 89 GLN A C 1
ATOM 714 O O . GLN A 1 89 ? -24.383 -18.302 16.820 1.00 59.91 89 GLN A O 1
ATOM 719 N N . PRO A 1 90 ? -24.039 -16.381 15.665 1.00 66.38 90 PRO A N 1
ATOM 720 C CA . PRO A 1 90 ? -25.445 -16.190 15.333 1.00 66.38 90 PRO A CA 1
ATOM 721 C C . PRO A 1 90 ? -25.902 -17.336 14.419 1.00 66.38 90 PRO A C 1
ATOM 723 O O . PRO A 1 90 ? -25.140 -17.779 13.560 1.00 66.38 90 PRO A O 1
ATOM 726 N N . ARG A 1 91 ? -27.107 -17.857 14.675 1.00 62.41 91 ARG A N 1
ATOM 727 C CA . ARG A 1 91 ? -27.728 -18.914 13.864 1.00 62.41 91 ARG A CA 1
ATOM 728 C C . ARG A 1 91 ? -28.103 -18.412 12.479 1.00 62.41 91 ARG A C 1
ATOM 730 O O . ARG A 1 91 ? -28.507 -17.232 12.393 1.00 62.41 91 ARG A O 1
#

pLDDT: mean 77.12, std 14.76, range [43.56, 95.81]

Foldseek 3Di:
DPPPPDDQPADDVVVLVVVVVPPPDDDCPVVNSVVVRNVVSVVVVVVVVVVVVVVVVVVVVVVVVVVVVVVVVVCVVCVVVVHHDDPDDDD

Sequence (91 aa):
MFWDDEPLPEVPADILAQAAKGADSGDIGDRERSALQRVIAINQRLYRRAWELERKVEELESHGQSMRQQIVGLVQLTRRLGYEPSTKQPR